Protein AF-A0A821IK13-F1 (afdb_monomer)

Radius of gyration: 17.48 Å; Cα contacts (8 Å, |Δi|>4): 102; chains: 1; bounding box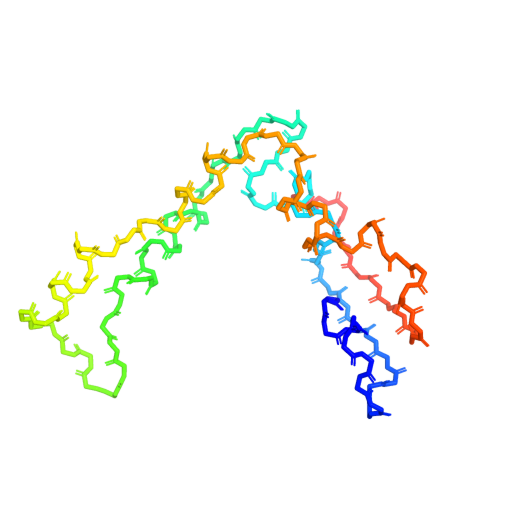: 38×28×45 Å

Solvent-accessible surface area (backbone atoms only — not comparable to full-atom values): 7046 Å² total; per-residue (Å²): 117,74,72,47,74,71,62,54,91,86,64,70,64,46,79,41,68,78,64,65,42,37,54,47,56,54,36,82,51,17,42,90,73,39,80,44,83,62,71,63,62,57,49,53,58,51,59,72,60,56,51,61,82,93,77,49,56,89,45,71,66,50,53,49,58,60,74,70,51,79,64,75,62,55,64,53,70,74,50,67,57,92,44,70,72,43,53,76,71,17,48,75,78,44,60,91,57,60,87,49,59,72,47,79,43,76,59,97,86,58,124

Foldseek 3Di:
DVVLLVVDVPDAEAEDELDALQCADSHQAHHPLHGHDDCVLVVVLVVLLFADDDPRDDDPVSVCCSPVDDRPSVVSVVVSDCDPVRCVRHCVNPVVSRPHYYHYHYDPPRD

Mean predicted aligned error: 4.17 Å

InterPro domains:
  IPR000383 Xaa-Pro dipeptidyl-peptidase-like domain [PF02129] (2-110)
  IPR029058 Alpha/Beta hydrolase fold [G3DSA:3.40.50.1820] (1-111)
  IPR029058 Alpha/Beta hydrolase fold [SSF53474] (2-110)

Sequence (111 aa):
MMATLRRPPALHAVFAAHGSDDLYNNDVHYGDGILHQDEYILSVDHENALPASPDYLINEQWANERFTRRPWIDIYLEHQLNDKLWQNHSIKYSYDNLTVPVYLLAGLYDA

Secondary structure (DSSP, 8-state):
-GGGGG--TT---EEEES--S-TTTSSSSEETTEEP--HHHHHHHHHTTSPPTTTT--SHHHHHHHHHSPPTTHHHHH--SS-HHHHHH-GGG-GGG--S-EEEE--TT--

Nearest PDB structures (foldseek):
  1e1n-assembly1_A  TM=1.701E-01  e=7.550E+00  Bos taurus

Structure (mmCIF, N/CA/C/O backbone):
data_AF-A0A821IK13-F1
#
_entry.id   AF-A0A821IK13-F1
#
loop_
_atom_site.group_PDB
_atom_site.id
_atom_site.type_symbol
_atom_site.label_atom_id
_atom_site.label_alt_id
_atom_site.label_comp_id
_atom_site.label_asym_id
_atom_site.label_entity_id
_atom_site.label_seq_id
_atom_site.pdbx_PDB_ins_code
_atom_site.Cartn_x
_atom_site.Cartn_y
_atom_site.Cartn_z
_atom_site.occupancy
_atom_site.B_iso_or_equiv
_atom_site.auth_seq_id
_atom_site.auth_comp_id
_atom_site.auth_asym_id
_atom_site.auth_atom_id
_atom_site.pdbx_PDB_model_num
ATOM 1 N N . MET A 1 1 ? -11.071 -4.426 3.064 1.00 78.56 1 MET A N 1
ATOM 2 C CA . MET A 1 1 ? -12.067 -3.615 3.811 1.00 78.56 1 MET A CA 1
ATOM 3 C C . MET A 1 1 ? -12.541 -2.366 3.064 1.00 78.56 1 MET A C 1
ATOM 5 O O . MET A 1 1 ? -13.709 -2.052 3.196 1.00 78.56 1 MET A O 1
ATOM 9 N N . MET A 1 2 ? -11.734 -1.714 2.215 1.00 82.44 2 MET A N 1
ATOM 10 C CA . MET A 1 2 ? -12.094 -0.482 1.469 1.00 82.44 2 MET A CA 1
ATOM 11 C C . MET A 1 2 ? -13.471 -0.451 0.777 1.00 82.44 2 MET A C 1
ATOM 13 O O . MET A 1 2 ? -14.079 0.612 0.670 1.00 82.44 2 MET A O 1
ATOM 17 N N . ALA A 1 3 ? -14.008 -1.596 0.342 1.00 82.62 3 ALA A N 1
ATOM 18 C CA . ALA A 1 3 ? -15.356 -1.681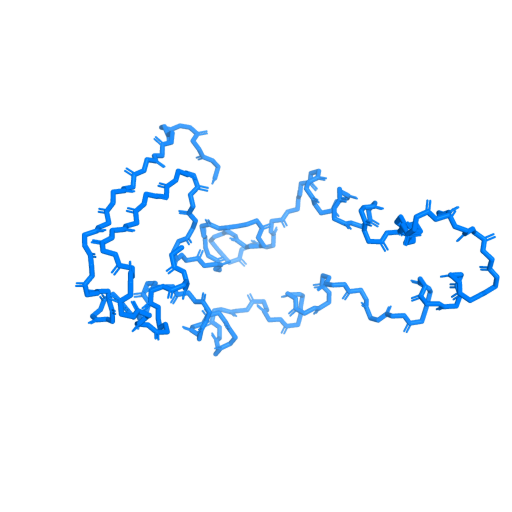 -0.225 1.00 82.62 3 ALA A CA 1
ATOM 19 C C . ALA A 1 3 ? -16.465 -1.184 0.731 1.00 82.62 3 ALA A C 1
ATOM 21 O O . ALA A 1 3 ? -17.485 -0.674 0.264 1.00 82.62 3 ALA A O 1
ATOM 22 N N . THR A 1 4 ? -16.267 -1.274 2.053 1.00 84.19 4 THR A N 1
ATOM 23 C CA . THR A 1 4 ? -17.225 -0.790 3.063 1.00 84.19 4 THR A CA 1
ATOM 24 C C . THR A 1 4 ? -17.390 0.726 3.032 1.00 84.19 4 THR A C 1
ATOM 26 O O . THR A 1 4 ? -18.485 1.216 3.302 1.00 84.19 4 THR A O 1
ATOM 29 N N . LEU A 1 5 ? -16.355 1.476 2.631 1.00 82.50 5 LEU A N 1
ATOM 30 C CA . LEU A 1 5 ? -16.389 2.942 2.576 1.00 82.50 5 LEU A CA 1
ATOM 31 C C . LEU A 1 5 ? -17.440 3.465 1.588 1.00 82.50 5 LEU A C 1
ATOM 33 O O . LEU A 1 5 ? -17.971 4.557 1.766 1.00 82.50 5 LEU A O 1
ATOM 37 N N . ARG A 1 6 ? -17.786 2.669 0.567 1.00 86.44 6 ARG A N 1
ATOM 38 C CA . ARG A 1 6 ? -18.826 3.002 -0.420 1.00 86.44 6 ARG A CA 1
ATOM 39 C C . ARG A 1 6 ? -20.247 2.690 0.058 1.00 86.44 6 ARG A C 1
ATOM 41 O O . ARG A 1 6 ? -21.193 3.032 -0.643 1.00 86.44 6 ARG A O 1
ATOM 48 N N . ARG A 1 7 ? -20.399 2.025 1.209 1.00 87.94 7 ARG A N 1
ATOM 49 C CA . ARG A 1 7 ? -21.679 1.612 1.817 1.00 87.94 7 ARG A CA 1
ATOM 50 C C . ARG A 1 7 ? -22.681 0.999 0.817 1.00 87.94 7 ARG A C 1
ATOM 52 O O . ARG A 1 7 ? -23.832 1.435 0.765 1.00 87.94 7 ARG A O 1
ATOM 59 N N . PRO A 1 8 ? -22.275 0.011 -0.007 1.00 92.31 8 PRO A N 1
ATOM 60 C CA . PRO A 1 8 ? -23.206 -0.621 -0.933 1.00 92.31 8 PRO A CA 1
ATOM 61 C C . PRO A 1 8 ? -24.318 -1.344 -0.147 1.00 92.31 8 PRO A C 1
ATOM 63 O O . PRO A 1 8 ? -24.004 -2.115 0.760 1.00 92.31 8 PRO A O 1
ATOM 66 N N . PRO A 1 9 ? -25.605 -1.157 -0.496 1.00 93.44 9 PRO A N 1
ATOM 67 C CA . PRO A 1 9 ? -26.729 -1.629 0.321 1.00 93.44 9 PRO A CA 1
ATOM 68 C C . PRO A 1 9 ? -26.828 -3.157 0.431 1.00 93.44 9 PRO A C 1
ATOM 70 O O . PRO A 1 9 ? -27.497 -3.656 1.324 1.00 93.44 9 PRO A O 1
ATOM 73 N N . ALA A 1 10 ? -26.177 -3.899 -0.470 1.00 95.88 10 ALA A N 1
ATOM 74 C CA . ALA A 1 10 ? -26.163 -5.361 -0.464 1.00 95.88 10 ALA A CA 1
ATOM 75 C C . ALA A 1 10 ? -25.016 -5.972 0.366 1.00 95.88 10 ALA A C 1
ATOM 77 O O . ALA A 1 10 ? -24.961 -7.192 0.527 1.00 95.88 10 ALA A O 1
ATOM 78 N N . LEU A 1 11 ? -24.071 -5.163 0.856 1.00 95.12 11 LEU A N 1
ATOM 79 C CA . LEU A 1 11 ? -22.967 -5.653 1.677 1.00 95.12 11 LEU A CA 1
ATOM 80 C C . LEU A 1 11 ? -23.433 -5.759 3.125 1.00 95.12 11 LEU A C 1
ATOM 82 O O . LEU A 1 11 ? -23.727 -4.750 3.755 1.00 95.12 11 LEU A O 1
ATOM 86 N N . HIS A 1 12 ? -23.474 -6.980 3.652 1.00 95.44 12 HIS A N 1
ATOM 87 C CA . HIS A 1 12 ? -23.951 -7.238 5.014 1.00 95.44 12 HIS A CA 1
ATOM 88 C C . HIS A 1 12 ? -22.855 -7.679 5.985 1.00 95.44 12 HIS A C 1
ATOM 90 O O . HIS A 1 12 ? -23.092 -7.675 7.186 1.00 95.44 12 HIS A O 1
ATOM 96 N N . ALA A 1 13 ? -21.677 -8.068 5.496 1.00 95.44 13 ALA A N 1
ATOM 97 C CA . ALA A 1 13 ? -20.537 -8.458 6.321 1.00 95.44 13 ALA A CA 1
ATOM 98 C C . ALA A 1 13 ? -19.244 -8.434 5.498 1.00 95.44 13 ALA A C 1
ATOM 100 O O . ALA A 1 13 ? -19.281 -8.521 4.268 1.00 95.44 13 ALA A O 1
ATOM 101 N N . VAL A 1 14 ? -18.104 -8.364 6.183 1.00 94.06 14 VAL A N 1
ATOM 102 C CA . VAL A 1 14 ? -16.772 -8.520 5.588 1.00 94.06 14 VAL A CA 1
ATOM 103 C C . VAL A 1 14 ? -15.985 -9.576 6.351 1.00 94.06 14 VAL A C 1
ATOM 105 O O . VAL A 1 14 ? -15.914 -9.546 7.575 1.00 94.06 14 VAL A O 1
ATOM 108 N N . PHE A 1 15 ? -15.348 -10.472 5.608 1.00 95.19 15 PHE A N 1
ATOM 109 C CA . PHE A 1 15 ? -14.269 -11.321 6.093 1.00 95.19 15 PHE A CA 1
ATOM 110 C C . PHE A 1 15 ? -12.977 -10.846 5.428 1.00 95.19 15 PHE A C 1
ATOM 112 O O . PHE A 1 15 ? -12.922 -10.765 4.200 1.00 95.19 15 PHE A O 1
ATOM 119 N N . ALA A 1 16 ? -11.967 -10.495 6.217 1.00 92.94 16 ALA A N 1
ATOM 120 C CA . ALA A 1 16 ? -10.642 -10.155 5.714 1.00 92.94 16 ALA A CA 1
ATOM 121 C C . ALA A 1 16 ? -9.611 -11.059 6.389 1.00 92.94 16 ALA A C 1
ATOM 123 O O . ALA A 1 16 ? -9.479 -11.047 7.610 1.00 92.94 16 ALA A O 1
ATOM 124 N N . ALA A 1 17 ? -8.909 -11.848 5.581 1.00 94.69 17 ALA A N 1
ATOM 125 C CA . ALA A 1 17 ? -7.778 -12.649 6.020 1.00 94.69 17 ALA A CA 1
ATOM 126 C C . ALA A 1 17 ? -6.492 -11.982 5.545 1.00 94.69 17 ALA A C 1
ATOM 128 O O . ALA A 1 17 ? -6.418 -11.638 4.365 1.00 94.69 17 ALA A O 1
ATOM 129 N N . HIS A 1 18 ? -5.529 -11.808 6.451 1.00 92.56 18 HIS A N 1
ATOM 130 C CA . HIS A 1 18 ? -4.208 -11.242 6.160 1.00 92.56 18 HIS A CA 1
ATOM 131 C C . HIS A 1 18 ? -4.317 -9.894 5.426 1.00 92.56 18 HIS A C 1
ATOM 133 O O . HIS A 1 18 ? -3.695 -9.668 4.395 1.00 92.56 18 HIS A O 1
ATOM 139 N N . GLY A 1 19 ? -5.239 -9.041 5.886 1.00 90.06 19 GLY A N 1
ATOM 140 C CA . GLY A 1 19 ? -5.541 -7.766 5.244 1.00 90.06 19 GLY A CA 1
ATOM 141 C C . GLY A 1 19 ? -5.125 -6.588 6.110 1.00 90.06 19 GLY A C 1
ATOM 142 O O . GLY A 1 19 ? -5.424 -6.572 7.303 1.00 90.06 19 GLY A O 1
ATOM 143 N N . SER A 1 20 ? -4.543 -5.573 5.482 1.00 91.31 20 SER A N 1
ATOM 144 C CA . SER A 1 20 ? -4.092 -4.354 6.149 1.00 91.31 20 SER A CA 1
ATOM 145 C C . SER A 1 20 ? -5.204 -3.305 6.230 1.00 91.31 20 SER A C 1
ATOM 147 O O . SE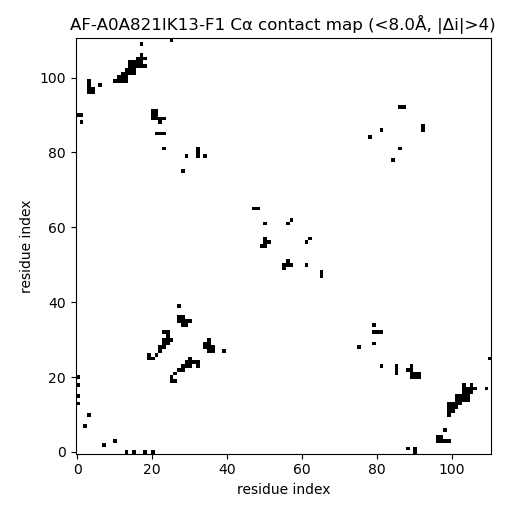R A 1 20 ? -5.954 -3.057 5.278 1.00 91.31 20 SER A O 1
ATOM 149 N N . ASP A 1 21 ? -5.338 -2.675 7.392 1.00 92.06 21 ASP A N 1
ATOM 150 C CA . ASP A 1 21 ? -6.138 -1.465 7.603 1.00 92.06 21 ASP A CA 1
ATOM 151 C C . ASP A 1 21 ? -5.279 -0.193 7.700 1.00 92.06 21 ASP A C 1
ATOM 153 O O . ASP A 1 21 ? -5.816 0.916 7.621 1.00 92.06 21 ASP A O 1
ATOM 157 N N . ASP A 1 22 ? -3.963 -0.364 7.813 1.00 93.62 22 ASP A N 1
ATOM 158 C CA . ASP A 1 22 ? -2.925 0.656 7.811 1.00 93.62 22 ASP A CA 1
ATOM 159 C C . ASP A 1 22 ? -1.942 0.410 6.665 1.00 93.62 22 ASP A C 1
ATOM 161 O O . ASP A 1 22 ? -0.987 -0.350 6.812 1.00 93.62 22 ASP A O 1
ATOM 165 N N . LEU A 1 23 ? -2.165 1.068 5.527 1.00 93.38 23 LEU A N 1
ATOM 166 C CA . LEU A 1 23 ? -1.348 0.844 4.334 1.00 93.38 23 LEU A CA 1
ATOM 167 C C . LEU A 1 23 ? 0.089 1.372 4.479 1.00 93.38 23 LEU A C 1
ATOM 169 O O . LEU A 1 23 ? 0.945 1.011 3.677 1.00 93.38 23 LEU A O 1
ATOM 173 N N . TYR A 1 24 ? 0.343 2.252 5.456 1.00 95.12 24 TYR A N 1
ATOM 174 C CA . TYR A 1 24 ? 1.673 2.823 5.665 1.00 95.12 24 TYR A CA 1
ATOM 175 C C . TYR A 1 24 ? 2.540 1.996 6.605 1.00 95.12 24 TYR A C 1
ATOM 177 O O . TYR A 1 24 ? 3.740 1.990 6.411 1.00 95.12 24 TYR A O 1
ATOM 185 N N . ASN A 1 25 ? 1.990 1.391 7.660 1.00 92.81 25 ASN A N 1
ATOM 186 C CA . ASN A 1 25 ? 2.823 0.735 8.680 1.00 92.81 25 ASN A CA 1
ATOM 187 C C . ASN A 1 25 ? 2.690 -0.787 8.719 1.00 92.81 25 ASN A C 1
ATOM 189 O O . ASN A 1 25 ? 3.565 -1.443 9.271 1.00 92.81 25 ASN A O 1
ATOM 193 N N . ASN A 1 26 ? 1.586 -1.324 8.196 1.00 89.19 26 ASN A N 1
ATOM 194 C CA . ASN A 1 26 ? 1.231 -2.737 8.314 1.00 89.19 26 ASN A CA 1
ATOM 195 C C . ASN A 1 26 ? 0.949 -3.342 6.928 1.00 89.19 26 ASN A C 1
ATOM 197 O O . ASN A 1 26 ? 0.073 -4.192 6.787 1.00 89.19 26 ASN A O 1
ATOM 201 N N . ASP A 1 27 ? 1.597 -2.825 5.887 1.00 89.00 27 ASP A N 1
ATOM 202 C CA . ASP A 1 27 ? 1.458 -3.289 4.506 1.00 89.00 27 ASP A CA 1
ATOM 203 C C . ASP A 1 27 ? 2.840 -3.251 3.832 1.00 89.00 27 ASP A C 1
ATOM 205 O O . ASP A 1 27 ? 3.823 -2.785 4.404 1.00 89.00 27 ASP A O 1
ATOM 209 N N . VAL A 1 28 ? 2.926 -3.712 2.592 1.00 90.00 28 VAL A N 1
ATOM 210 C CA . VAL A 1 28 ? 4.166 -4.034 1.873 1.00 90.00 28 VAL A CA 1
ATOM 211 C C . VAL A 1 28 ? 5.091 -2.846 1.572 1.00 90.00 28 VAL A C 1
ATOM 213 O O . VAL A 1 28 ? 6.186 -3.052 1.062 1.00 90.00 28 VAL A O 1
ATOM 216 N N . HIS A 1 29 ? 4.677 -1.606 1.843 1.00 91.94 29 HIS A N 1
ATOM 217 C CA . HIS A 1 29 ? 5.397 -0.406 1.399 1.00 91.94 29 HIS A CA 1
ATOM 218 C C . HIS A 1 29 ? 6.360 0.140 2.453 1.00 91.94 29 HIS A C 1
ATOM 220 O O . HIS A 1 29 ? 7.522 0.413 2.160 1.00 91.94 29 HIS A O 1
ATOM 226 N N . TYR A 1 30 ? 5.878 0.337 3.677 1.00 94.31 30 TYR A N 1
ATOM 227 C CA . TYR A 1 30 ? 6.651 0.898 4.776 1.00 94.31 30 TYR A CA 1
ATOM 228 C C . TYR A 1 30 ? 6.321 0.136 6.065 1.00 94.31 30 TYR A C 1
ATOM 230 O O . TYR A 1 30 ? 5.196 -0.309 6.277 1.00 94.31 30 TYR A O 1
ATOM 238 N N . GLY A 1 31 ? 7.320 -0.006 6.930 1.00 91.62 31 GLY A N 1
ATOM 239 C CA . GLY A 1 31 ? 7.178 -0.553 8.277 1.00 91.62 31 GLY A CA 1
ATOM 240 C C . GLY A 1 31 ? 7.998 0.298 9.233 1.00 91.62 31 GLY A C 1
ATOM 241 O O . GLY A 1 31 ? 9.175 0.552 8.981 1.00 91.62 31 GLY A O 1
ATOM 242 N N . ASP A 1 32 ? 7.369 0.837 10.277 1.00 89.19 32 ASP A N 1
ATOM 243 C CA . ASP A 1 32 ? 7.986 1.765 11.237 1.00 89.19 32 ASP A CA 1
ATOM 244 C C . ASP A 1 32 ? 8.664 2.990 10.580 1.00 89.19 32 ASP A C 1
ATOM 246 O O . ASP A 1 32 ? 9.624 3.569 11.094 1.00 89.19 32 ASP A O 1
ATOM 250 N N . GLY A 1 33 ? 8.150 3.407 9.418 1.00 91.75 33 GLY A N 1
ATOM 251 C CA . GLY A 1 33 ? 8.687 4.507 8.610 1.00 91.75 33 GLY A CA 1
ATOM 252 C C . GLY A 1 33 ? 9.940 4.174 7.799 1.00 91.75 33 GLY A C 1
ATOM 253 O O . GLY A 1 33 ? 10.549 5.074 7.221 1.00 91.75 33 GLY A O 1
ATOM 254 N N . ILE A 1 34 ? 10.320 2.901 7.728 1.00 93.38 34 ILE A N 1
ATOM 255 C CA . ILE A 1 34 ? 11.394 2.397 6.875 1.00 93.38 34 ILE A CA 1
ATOM 256 C C . ILE A 1 34 ? 10.760 1.808 5.616 1.00 93.38 34 ILE A C 1
ATOM 258 O O . ILE A 1 34 ? 9.778 1.075 5.710 1.00 93.38 34 ILE A O 1
ATOM 262 N N . LEU A 1 35 ? 11.315 2.134 4.444 1.00 93.56 35 LEU A N 1
ATOM 263 C CA . LEU A 1 35 ? 10.905 1.516 3.182 1.00 93.56 35 LEU A CA 1
ATOM 264 C C . LEU A 1 35 ? 11.088 0.000 3.292 1.00 93.56 35 LEU A C 1
ATOM 266 O O . LEU A 1 35 ? 12.203 -0.474 3.520 1.00 93.56 35 LEU A O 1
ATOM 270 N N . HIS A 1 36 ? 10.001 -0.739 3.117 1.00 90.94 36 HIS A N 1
ATOM 271 C CA . H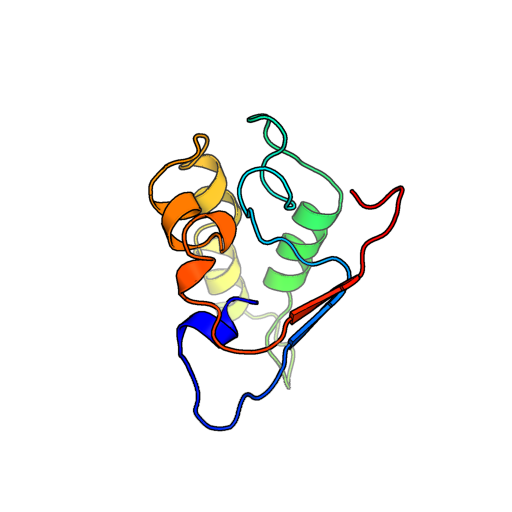IS A 1 36 ? 10.034 -2.187 3.055 1.00 90.94 36 HIS A CA 1
ATOM 272 C C . HIS A 1 36 ? 10.245 -2.616 1.601 1.00 90.94 36 HIS A C 1
ATOM 274 O O . HIS A 1 36 ? 9.605 -2.101 0.686 1.00 90.94 36 HIS A O 1
ATOM 280 N N . GLN A 1 37 ? 11.196 -3.522 1.379 1.00 88.69 37 GLN A N 1
ATOM 281 C CA . GLN A 1 37 ? 11.473 -4.080 0.064 1.00 88.69 37 GLN A CA 1
ATOM 282 C C . GLN A 1 37 ? 11.783 -5.567 0.196 1.00 88.69 37 GLN A C 1
ATOM 284 O O . GLN A 1 37 ? 12.765 -5.957 0.828 1.00 88.69 37 GLN A O 1
ATOM 289 N N . ASP A 1 38 ? 10.963 -6.370 -0.464 1.00 89.31 38 ASP A N 1
ATOM 290 C CA . ASP A 1 38 ? 11.031 -7.823 -0.511 1.00 89.31 38 ASP A CA 1
ATOM 291 C C . ASP A 1 38 ? 10.786 -8.316 -1.955 1.00 89.31 38 ASP A C 1
ATOM 293 O O . ASP A 1 38 ? 10.783 -7.544 -2.926 1.00 89.31 38 ASP A O 1
ATOM 297 N N . GLU A 1 39 ? 10.607 -9.623 -2.130 1.00 91.06 39 GLU A N 1
ATOM 298 C CA . GLU A 1 39 ? 10.296 -10.228 -3.423 1.00 91.06 39 GLU A CA 1
ATOM 299 C C . GLU A 1 39 ? 8.956 -9.771 -4.020 1.00 91.06 39 GLU A C 1
ATOM 301 O O . GLU A 1 39 ? 8.776 -9.871 -5.240 1.00 91.06 39 GLU A O 1
ATOM 306 N N . TYR A 1 40 ? 8.029 -9.242 -3.214 1.00 88.44 40 TYR A N 1
ATOM 307 C CA . TYR A 1 40 ? 6.723 -8.802 -3.692 1.00 88.44 40 TYR A CA 1
ATOM 308 C C . TYR A 1 40 ? 6.872 -7.649 -4.685 1.00 88.44 40 TYR A C 1
ATOM 310 O O . TYR A 1 40 ? 6.248 -7.676 -5.747 1.00 88.44 40 TYR A O 1
ATOM 318 N N . ILE A 1 41 ? 7.771 -6.695 -4.422 1.00 90.31 41 ILE A N 1
ATOM 319 C CA . ILE A 1 41 ? 8.024 -5.561 -5.328 1.00 90.31 41 ILE A CA 1
ATOM 320 C C . ILE A 1 41 ? 8.440 -6.047 -6.724 1.00 90.31 41 ILE A C 1
ATOM 322 O O . ILE A 1 41 ? 7.936 -5.557 -7.738 1.00 90.31 41 ILE A O 1
ATOM 326 N N . LEU A 1 42 ? 9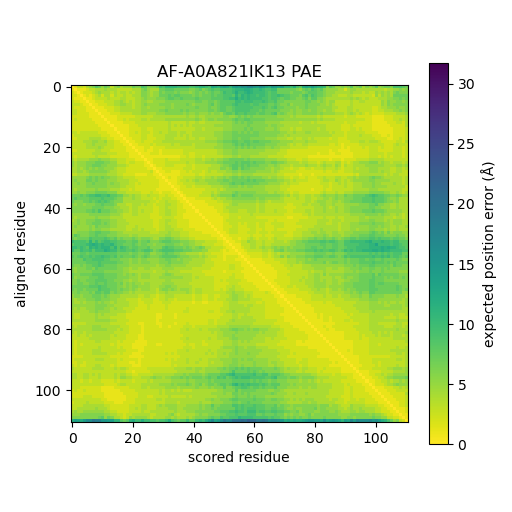.310 -7.060 -6.785 1.00 90.62 42 LEU A N 1
ATOM 327 C CA . LEU A 1 42 ? 9.739 -7.664 -8.049 1.00 90.62 42 LEU A CA 1
ATOM 328 C C . LEU A 1 42 ? 8.590 -8.403 -8.744 1.00 90.62 42 LEU A C 1
ATOM 330 O O . LEU A 1 42 ? 8.493 -8.365 -9.971 1.00 90.62 42 LEU A O 1
ATOM 334 N N . SER A 1 43 ? 7.712 -9.054 -7.975 1.00 93.88 43 SER A N 1
ATOM 335 C CA . SER A 1 43 ? 6.532 -9.725 -8.524 1.00 93.88 43 SER A CA 1
ATOM 336 C C . SER A 1 43 ? 5.561 -8.735 -9.175 1.00 93.88 43 SER A C 1
ATOM 338 O O . SER A 1 43 ? 5.098 -8.982 -10.284 1.00 93.88 43 SER A O 1
ATOM 340 N N . VAL A 1 44 ? 5.333 -7.564 -8.571 1.00 93.69 44 VAL A N 1
ATOM 341 C CA . VAL A 1 44 ? 4.455 -6.529 -9.141 1.00 93.69 44 VAL A CA 1
ATOM 342 C C . VAL A 1 44 ? 5.036 -5.970 -10.443 1.00 93.69 44 VAL A C 1
ATOM 344 O O . VAL A 1 44 ? 4.306 -5.771 -11.414 1.00 93.69 44 VAL A O 1
ATOM 347 N N . ASP A 1 45 ? 6.352 -5.759 -10.509 1.00 90.88 45 ASP A N 1
ATOM 348 C CA . ASP A 1 45 ? 7.030 -5.347 -11.745 1.00 90.88 45 ASP A CA 1
ATOM 349 C C . ASP A 1 45 ? 6.966 -6.410 -12.846 1.00 90.88 45 ASP A C 1
ATOM 351 O O . ASP A 1 45 ? 6.851 -6.064 -14.028 1.00 90.88 45 ASP A O 1
ATOM 355 N N . HIS A 1 46 ? 7.035 -7.689 -12.469 1.00 91.50 46 HIS A N 1
ATOM 356 C CA . HIS A 1 46 ? 6.859 -8.810 -13.385 1.00 91.50 46 HIS A CA 1
ATOM 357 C C . HIS A 1 46 ? 5.437 -8.843 -13.954 1.00 91.50 46 HIS A C 1
ATOM 359 O O . HIS A 1 46 ? 5.272 -8.837 -15.174 1.00 91.50 46 HIS A O 1
ATOM 365 N N . GLU A 1 47 ? 4.421 -8.801 -13.090 1.00 92.62 47 GLU A N 1
ATOM 366 C CA . GLU A 1 47 ? 3.005 -8.818 -13.476 1.00 92.62 47 GLU A CA 1
ATOM 367 C C . GLU A 1 47 ? 2.645 -7.617 -14.362 1.00 92.62 47 GLU A C 1
ATOM 369 O O . GLU A 1 47 ? 2.025 -7.772 -15.413 1.00 92.62 47 GLU A O 1
ATOM 374 N N . ASN A 1 48 ? 3.122 -6.415 -14.019 1.00 91.31 48 ASN A N 1
ATOM 375 C CA . ASN A 1 48 ? 2.924 -5.210 -14.832 1.00 91.31 48 ASN A CA 1
ATOM 376 C C . ASN A 1 48 ? 3.635 -5.261 -16.196 1.00 91.31 48 ASN A C 1
ATOM 378 O O . ASN A 1 48 ? 3.332 -4.450 -17.076 1.00 91.31 48 ASN A O 1
ATOM 382 N N . ALA A 1 49 ? 4.599 -6.167 -16.380 1.00 90.44 49 ALA A N 1
ATOM 383 C CA . ALA A 1 49 ? 5.278 -6.374 -17.653 1.00 90.44 49 ALA A CA 1
ATOM 384 C C . ALA A 1 49 ? 4.566 -7.389 -18.559 1.00 90.44 49 ALA A C 1
ATOM 386 O O . ALA A 1 49 ? 4.881 -7.445 -19.752 1.00 90.44 49 ALA A O 1
ATOM 387 N N . LEU A 1 50 ? 3.620 -8.174 -18.037 1.00 91.81 50 LEU A N 1
ATOM 388 C CA . LEU A 1 50 ? 2.922 -9.175 -18.833 1.00 91.81 50 LEU A CA 1
ATOM 389 C C . LEU A 1 50 ? 2.092 -8.505 -19.942 1.00 91.81 50 LEU A C 1
ATOM 391 O O . LEU A 1 50 ? 1.404 -7.509 -19.703 1.00 91.81 50 LEU A O 1
ATOM 395 N N . PRO A 1 51 ? 2.145 -9.020 -21.181 1.00 92.00 51 PRO A N 1
ATOM 396 C CA . PRO A 1 51 ? 1.302 -8.516 -22.255 1.00 92.00 51 PRO A CA 1
ATOM 397 C C . PRO A 1 51 ? -0.174 -8.842 -21.989 1.00 92.00 51 PRO A C 1
ATOM 399 O O . PRO A 1 51 ? -0.510 -9.830 -21.336 1.00 92.00 51 PRO A O 1
ATOM 402 N N . ALA A 1 52 ? -1.075 -8.010 -22.509 1.00 88.31 52 ALA A N 1
ATOM 403 C CA . ALA A 1 52 ? -2.503 -8.141 -22.239 1.00 88.31 52 ALA A CA 1
ATOM 404 C C . ALA A 1 52 ? -3.137 -9.362 -22.941 1.00 88.31 52 ALA A C 1
ATOM 406 O O . ALA A 1 52 ? -2.809 -9.694 -24.084 1.00 88.31 52 ALA A O 1
ATOM 407 N N . SER A 1 53 ? -4.100 -9.996 -22.267 1.00 90.94 53 SER A N 1
ATOM 408 C CA . SER A 1 53 ? -4.959 -11.047 -22.832 1.00 90.94 53 SER A CA 1
ATOM 409 C C . SER A 1 53 ? -5.859 -10.512 -23.963 1.00 90.94 53 SER A C 1
ATOM 411 O O . SER A 1 53 ? -6.225 -9.334 -23.918 1.00 90.94 53 SER A O 1
ATOM 413 N N . PRO A 1 54 ? -6.325 -11.359 -24.903 1.00 93.62 54 PRO A N 1
ATOM 414 C CA . PRO A 1 54 ? -6.134 -12.816 -24.963 1.00 93.62 54 PRO A CA 1
ATOM 415 C C . PRO A 1 54 ? -4.869 -13.263 -25.705 1.00 93.62 54 PRO A C 1
ATOM 417 O O . PRO A 1 54 ? -4.468 -14.412 -25.558 1.00 93.62 54 PRO A O 1
ATOM 420 N N . ASP A 1 55 ? -4.252 -12.376 -26.485 1.00 94.75 55 ASP A N 1
ATOM 421 C CA . ASP A 1 55 ? -3.219 -12.759 -27.455 1.00 94.75 55 ASP A CA 1
ATOM 422 C C . ASP A 1 55 ? -1.788 -12.617 -26.920 1.00 94.75 55 ASP A C 1
ATOM 424 O O . ASP A 1 55 ? -0.853 -13.114 -27.546 1.00 94.75 55 ASP A O 1
ATOM 428 N N . TYR A 1 56 ? -1.603 -11.949 -25.772 1.00 93.19 56 TYR A N 1
ATOM 429 C CA . TYR A 1 56 ? -0.310 -11.808 -25.093 1.00 93.19 56 TYR A CA 1
ATOM 430 C C . TYR A 1 56 ? 0.804 -11.283 -26.022 1.00 93.19 56 TYR A C 1
ATOM 432 O O . TYR A 1 56 ? 1.952 -11.727 -25.975 1.00 93.19 56 TYR A O 1
ATOM 440 N N . LEU A 1 57 ? 0.461 -10.327 -26.892 1.00 95.19 57 LEU A N 1
ATOM 441 C CA . LEU A 1 57 ? 1.363 -9.814 -27.924 1.00 95.19 57 LEU A CA 1
ATOM 442 C C . LEU A 1 57 ? 2.516 -8.995 -27.329 1.00 95.19 57 LEU A C 1
ATOM 444 O O . LEU A 1 57 ? 2.297 -8.027 -26.605 1.00 95.19 57 LEU A O 1
ATOM 448 N N . ILE A 1 58 ? 3.742 -9.324 -27.735 1.00 95.44 58 ILE A N 1
ATOM 449 C CA . ILE A 1 58 ? 4.958 -8.553 -27.444 1.00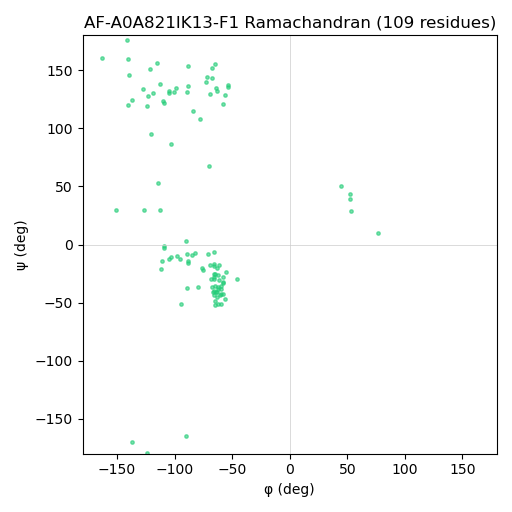 95.44 58 ILE A CA 1
ATOM 450 C C . ILE A 1 58 ? 5.327 -7.776 -28.713 1.00 95.44 58 ILE A C 1
ATOM 452 O O . ILE A 1 58 ? 6.058 -8.266 -29.573 1.00 95.44 58 ILE A O 1
ATOM 456 N N . ASN A 1 59 ? 4.750 -6.583 -28.870 1.00 94.56 59 ASN A N 1
ATOM 457 C CA . ASN A 1 59 ? 4.927 -5.714 -30.038 1.00 94.56 59 ASN A CA 1
ATOM 458 C C . ASN A 1 59 ? 5.432 -4.314 -29.636 1.00 94.56 59 ASN A C 1
ATOM 460 O O . ASN A 1 59 ? 5.657 -4.033 -28.458 1.00 94.56 59 ASN A O 1
ATOM 464 N N . GLU A 1 60 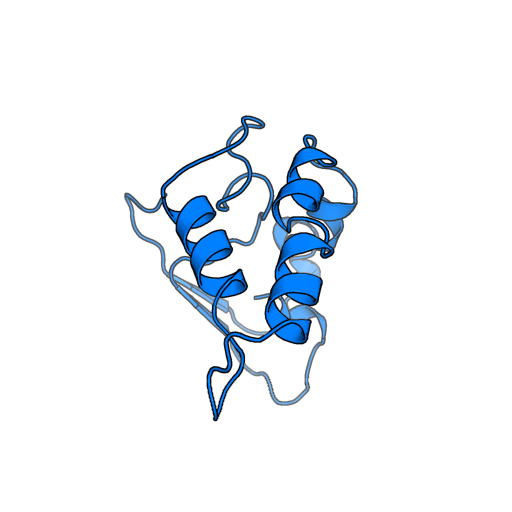? 5.616 -3.423 -30.614 1.00 96.00 60 GLU A N 1
ATOM 465 C CA . GLU A 1 60 ? 6.082 -2.052 -30.353 1.00 96.00 60 GLU A CA 1
ATOM 466 C C . GLU A 1 60 ? 5.147 -1.268 -29.426 1.00 96.00 60 GLU A C 1
ATOM 468 O O . GLU A 1 60 ? 5.622 -0.496 -28.596 1.00 96.00 60 GLU A O 1
ATOM 473 N N . GLN A 1 61 ? 3.831 -1.483 -29.527 1.00 92.25 61 GLN A N 1
ATOM 474 C CA . GLN A 1 61 ? 2.866 -0.847 -28.634 1.00 92.25 61 GLN A CA 1
ATOM 475 C C . GLN A 1 61 ? 3.060 -1.323 -27.190 1.00 92.25 61 GLN A C 1
ATOM 477 O O . GLN A 1 61 ? 3.176 -0.488 -26.297 1.00 92.25 61 GLN A O 1
ATOM 482 N N . TRP A 1 62 ? 3.159 -2.637 -26.960 1.00 94.06 62 TRP A N 1
ATOM 483 C CA . TRP A 1 62 ? 3.461 -3.200 -25.641 1.00 94.06 62 TRP A CA 1
ATOM 484 C C . TRP A 1 62 ? 4.772 -2.633 -25.084 1.00 94.06 62 TRP A C 1
ATOM 486 O O . TRP A 1 62 ? 4.809 -2.185 -23.940 1.00 94.06 62 TRP A O 1
ATOM 496 N N . ALA A 1 63 ? 5.833 -2.587 -25.898 1.00 93.75 63 ALA A N 1
ATOM 497 C CA . ALA A 1 63 ? 7.129 -2.068 -25.468 1.00 93.75 63 ALA A CA 1
ATOM 498 C C . ALA A 1 63 ? 7.032 -0.582 -25.089 1.00 93.75 63 ALA A C 1
ATOM 500 O O . ALA A 1 63 ? 7.525 -0.174 -24.038 1.00 93.75 63 ALA A O 1
ATOM 501 N N . ASN A 1 64 ? 6.351 0.223 -25.908 1.00 93.75 64 ASN A N 1
ATOM 502 C CA . ASN A 1 64 ? 6.113 1.634 -25.624 1.00 93.75 64 ASN A CA 1
ATOM 503 C C . ASN A 1 64 ? 5.342 1.806 -24.308 1.00 93.75 64 ASN A C 1
ATOM 505 O O . ASN A 1 64 ? 5.802 2.514 -23.414 1.00 93.75 64 ASN A O 1
ATOM 509 N N . GLU A 1 65 ? 4.222 1.106 -24.134 1.00 90.38 65 GLU A N 1
ATOM 510 C CA . GLU A 1 65 ? 3.431 1.168 -22.905 1.00 90.38 65 GLU A CA 1
ATOM 511 C C . GLU A 1 65 ? 4.231 0.722 -21.672 1.00 90.38 65 GLU A C 1
ATOM 513 O O . GLU A 1 65 ? 4.122 1.346 -20.618 1.00 90.38 65 GLU A O 1
ATOM 518 N N . ARG A 1 66 ? 5.081 -0.304 -21.788 1.00 89.25 66 ARG A N 1
ATOM 519 C CA . ARG A 1 66 ? 5.909 -0.792 -20.676 1.00 89.25 66 ARG A CA 1
ATOM 520 C C . ARG A 1 66 ? 6.975 0.209 -20.236 1.00 89.25 66 ARG A C 1
ATOM 522 O O . ARG A 1 66 ? 7.234 0.317 -19.035 1.00 89.25 66 ARG A O 1
ATOM 529 N N . PHE A 1 67 ? 7.627 0.880 -21.184 1.00 91.50 67 PHE A N 1
ATOM 530 C CA . PHE A 1 67 ? 8.795 1.725 -20.908 1.00 91.50 67 PHE A CA 1
ATOM 531 C C . PHE A 1 67 ? 8.480 3.221 -20.788 1.00 91.50 67 PHE A C 1
ATOM 533 O O . PHE A 1 67 ? 9.347 3.978 -20.360 1.00 91.50 67 PHE A O 1
ATOM 540 N N . THR A 1 68 ? 7.264 3.660 -21.124 1.00 93.69 68 THR A N 1
ATOM 541 C CA . THR A 1 68 ? 6.840 5.065 -20.954 1.00 93.69 68 THR A CA 1
ATOM 542 C C . THR A 1 68 ? 5.896 5.295 -19.778 1.00 93.69 68 THR A C 1
ATOM 544 O O . THR A 1 68 ? 5.673 6.442 -19.388 1.00 93.69 68 THR A O 1
ATOM 547 N N . ARG A 1 69 ? 5.347 4.232 -19.178 1.00 90.69 69 ARG A N 1
ATOM 548 C CA . ARG A 1 69 ? 4.544 4.349 -17.958 1.00 90.69 69 ARG A CA 1
ATOM 549 C C . ARG A 1 69 ? 5.433 4.659 -16.758 1.00 90.69 69 ARG A C 1
ATOM 551 O O . ARG A 1 69 ? 6.506 4.084 -16.594 1.00 90.69 69 ARG A O 1
ATOM 558 N N . ARG A 1 70 ? 4.932 5.540 -15.893 1.00 93.31 70 ARG A N 1
ATOM 559 C CA . ARG A 1 70 ? 5.506 5.782 -14.569 1.00 93.31 70 ARG A CA 1
ATOM 560 C C . ARG A 1 70 ? 5.564 4.453 -13.791 1.00 93.31 70 ARG A C 1
ATOM 562 O O . ARG A 1 70 ? 4.527 3.787 -13.715 1.00 93.31 70 ARG A O 1
ATOM 569 N N . PRO A 1 71 ? 6.720 4.070 -13.221 1.00 91.25 71 PRO A N 1
ATOM 570 C CA . PRO A 1 71 ? 6.806 2.953 -12.288 1.00 91.25 71 PRO A CA 1
ATOM 571 C C . PRO A 1 71 ? 5.807 3.108 -11.141 1.00 91.25 71 PRO A C 1
ATOM 573 O O . PRO A 1 71 ? 5.640 4.189 -10.581 1.00 91.25 71 PRO A O 1
ATOM 576 N N . TRP A 1 72 ? 5.133 2.022 -10.777 1.00 92.31 72 TRP A N 1
ATOM 577 C CA . TRP A 1 72 ? 4.124 2.049 -9.717 1.00 92.31 72 TRP A CA 1
ATOM 578 C C . TRP A 1 72 ? 4.732 2.434 -8.356 1.00 92.31 72 TRP A C 1
ATOM 580 O O . TRP A 1 72 ? 4.116 3.181 -7.596 1.00 92.31 72 TRP A O 1
ATOM 590 N N . ILE A 1 73 ? 5.965 1.984 -8.089 1.00 93.25 73 ILE A N 1
ATOM 591 C CA . ILE A 1 73 ? 6.679 2.213 -6.828 1.00 93.25 73 ILE A CA 1
ATOM 592 C C . ILE A 1 73 ? 6.997 3.694 -6.587 1.00 93.25 73 ILE A C 1
ATOM 594 O O . ILE A 1 73 ? 7.069 4.123 -5.437 1.00 93.25 73 ILE A O 1
ATOM 598 N N . ASP A 1 74 ? 7.102 4.502 -7.649 1.00 94.94 74 ASP A N 1
ATOM 599 C CA . ASP A 1 74 ? 7.382 5.938 -7.544 1.00 94.94 74 ASP A CA 1
ATOM 600 C C . ASP A 1 74 ? 6.335 6.663 -6.693 1.00 94.94 74 ASP A C 1
ATOM 602 O O . ASP A 1 74 ? 6.666 7.624 -6.005 1.00 94.94 74 ASP A O 1
ATOM 606 N N . ILE A 1 75 ? 5.073 6.212 -6.723 1.00 93.94 75 ILE A N 1
ATOM 607 C CA . ILE A 1 75 ? 4.005 6.786 -5.891 1.00 93.94 75 ILE A CA 1
ATOM 608 C C . ILE A 1 75 ? 4.369 6.643 -4.413 1.00 93.94 75 ILE A C 1
ATOM 610 O O . ILE A 1 75 ? 4.199 7.575 -3.641 1.00 93.94 75 ILE A O 1
ATOM 614 N N . TYR A 1 76 ? 4.901 5.498 -4.004 1.00 94.25 76 TYR A N 1
ATOM 615 C CA . TYR A 1 76 ? 5.220 5.247 -2.604 1.00 94.25 76 TYR A CA 1
ATOM 616 C C . TYR A 1 76 ? 6.539 5.908 -2.195 1.00 94.25 76 TYR A C 1
ATOM 618 O O . TYR A 1 76 ? 6.617 6.486 -1.114 1.00 94.25 76 TYR A O 1
ATOM 626 N N . LEU A 1 77 ? 7.533 5.939 -3.089 1.00 95.38 77 LEU A N 1
ATOM 627 C CA . LEU A 1 77 ? 8.817 6.611 -2.853 1.00 95.38 77 LEU A CA 1
ATOM 628 C C . LEU A 1 77 ? 8.699 8.136 -2.713 1.00 95.38 77 LEU A C 1
ATOM 630 O O . LEU A 1 77 ? 9.523 8.753 -2.034 1.00 95.38 77 LEU A O 1
ATOM 634 N N . GLU A 1 78 ? 7.697 8.753 -3.340 1.00 96.69 78 GLU A N 1
ATOM 635 C CA . GLU A 1 78 ? 7.379 10.178 -3.169 1.00 96.69 78 GLU A CA 1
ATOM 636 C C . GLU A 1 78 ? 6.653 10.470 -1.846 1.00 96.69 78 GLU A C 1
ATOM 638 O O . GLU A 1 78 ? 6.688 11.599 -1.356 1.00 96.69 78 GLU A O 1
ATOM 643 N N . HIS A 1 79 ? 6.038 9.454 -1.240 1.00 96.75 79 HIS A N 1
ATOM 644 C CA . HIS A 1 79 ? 5.191 9.552 -0.055 1.00 96.75 79 HIS A CA 1
ATOM 645 C C . HIS A 1 79 ? 5.819 8.815 1.144 1.00 96.75 79 HIS A C 1
ATOM 647 O O . HIS A 1 79 ? 5.184 7.994 1.798 1.00 96.75 79 HIS A O 1
ATOM 653 N N . GLN A 1 80 ? 7.079 9.128 1.466 1.00 95.56 80 GLN A N 1
ATOM 654 C CA . GLN A 1 80 ? 7.863 8.412 2.496 1.00 95.56 80 GLN A CA 1
ATOM 655 C C . GLN A 1 80 ? 7.413 8.651 3.940 1.00 95.56 80 GLN A C 1
ATOM 657 O O . GLN A 1 80 ? 7.947 8.040 4.856 1.00 95.56 80 GLN A O 1
ATOM 662 N N . LEU A 1 81 ? 6.496 9.591 4.163 1.00 95.38 81 LEU A N 1
ATOM 663 C CA . LEU A 1 81 ? 5.915 9.880 5.469 1.00 95.38 81 LEU A CA 1
ATOM 664 C C . LEU A 1 81 ? 4.430 9.543 5.425 1.00 95.38 81 LEU A C 1
ATOM 666 O O . LEU A 1 81 ? 3.813 9.621 4.365 1.00 95.38 81 LEU A O 1
ATOM 670 N N . ASN A 1 82 ? 3.841 9.267 6.588 1.00 95.88 82 ASN A N 1
ATOM 671 C CA . ASN A 1 82 ? 2.410 8.997 6.744 1.00 95.88 82 ASN A CA 1
ATOM 672 C C . ASN A 1 82 ? 1.539 10.256 6.520 1.00 95.88 82 ASN A C 1
ATOM 674 O O . ASN A 1 82 ? 0.951 10.832 7.443 1.00 95.88 82 ASN A O 1
ATOM 678 N N . ASP A 1 83 ? 1.515 10.720 5.278 1.00 96.56 83 ASP A N 1
ATOM 679 C CA . ASP A 1 83 ? 0.836 11.913 4.809 1.00 96.56 83 ASP A CA 1
ATOM 680 C C . ASP A 1 83 ? -0.606 11.637 4.345 1.00 96.56 83 ASP A C 1
ATOM 682 O O . ASP A 1 83 ? -1.216 10.610 4.647 1.00 96.56 83 ASP A O 1
ATOM 686 N N . LYS A 1 84 ? -1.188 12.595 3.616 1.00 97.00 84 LYS A N 1
ATOM 687 C CA . LYS A 1 84 ? -2.577 12.524 3.151 1.00 97.00 84 LYS A CA 1
ATOM 688 C C . LYS A 1 84 ? -2.853 11.341 2.226 1.00 97.00 84 LYS A C 1
ATOM 690 O O . LYS A 1 84 ? -3.991 10.875 2.213 1.00 97.00 84 LYS A O 1
ATOM 695 N N . LEU A 1 85 ? -1.878 10.870 1.447 1.00 95.81 85 LEU A N 1
ATOM 696 C CA . LEU A 1 85 ? -2.080 9.712 0.579 1.00 95.81 85 LEU A CA 1
ATOM 697 C C . LEU A 1 85 ? -2.410 8.489 1.434 1.00 95.81 85 LEU A C 1
ATOM 699 O O . LEU A 1 85 ? -3.455 7.872 1.234 1.00 95.81 85 LEU A O 1
ATOM 703 N N . TRP A 1 86 ? -1.594 8.215 2.446 1.00 95.81 86 TRP A N 1
ATOM 704 C CA . TRP A 1 86 ? -1.795 7.098 3.367 1.00 95.81 86 TRP A CA 1
ATOM 705 C C . TRP A 1 86 ? -3.046 7.257 4.219 1.00 95.81 86 TRP A C 1
ATOM 707 O O . TRP A 1 86 ? -3.827 6.314 4.358 1.00 95.81 86 TRP A O 1
ATOM 717 N N . GLN A 1 87 ? -3.274 8.465 4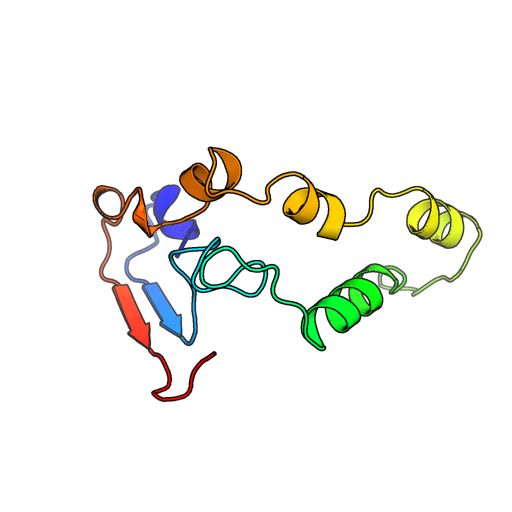.736 1.00 95.06 87 GLN A N 1
ATOM 718 C CA . GLN A 1 87 ? -4.423 8.760 5.588 1.00 95.06 87 GLN A CA 1
ATOM 719 C C . GLN A 1 87 ? -5.758 8.555 4.870 1.00 95.06 87 GLN A C 1
ATOM 721 O O . GLN A 1 87 ? -6.696 8.021 5.454 1.00 95.06 87 GLN A O 1
ATOM 726 N N . ASN A 1 88 ? -5.836 8.921 3.589 1.00 92.50 88 ASN A N 1
ATOM 727 C CA . ASN A 1 88 ? -7.058 8.774 2.798 1.00 92.50 88 ASN A CA 1
ATOM 728 C C . ASN A 1 88 ? -7.333 7.327 2.363 1.00 92.50 88 ASN A C 1
ATOM 730 O O . ASN A 1 88 ? -8.475 7.003 2.037 1.00 92.50 88 ASN A O 1
ATOM 734 N N . HIS A 1 89 ? -6.306 6.476 2.323 1.00 91.81 89 HIS A N 1
ATOM 735 C CA . HIS A 1 89 ? -6.420 5.107 1.814 1.00 91.81 89 HIS A CA 1
ATOM 736 C C . HIS A 1 89 ? -6.320 4.031 2.903 1.00 91.81 89 HIS A C 1
ATOM 738 O O . HIS A 1 89 ? -6.522 2.857 2.611 1.00 91.81 89 HIS A O 1
ATOM 744 N N . SER A 1 90 ? -6.084 4.412 4.158 1.00 93.94 90 SER A N 1
ATOM 745 C CA . SER A 1 90 ? -6.040 3.485 5.291 1.00 93.94 90 SER A CA 1
ATOM 746 C C . SER A 1 90 ? -7.346 3.519 6.084 1.00 93.94 90 SER A C 1
ATOM 748 O O . SER A 1 90 ? -7.829 4.579 6.488 1.00 93.94 90 SER A O 1
ATOM 750 N N . ILE A 1 91 ? -7.909 2.343 6.362 1.00 92.50 91 ILE A N 1
ATOM 751 C CA . ILE A 1 91 ? -9.145 2.189 7.140 1.00 92.50 91 ILE A CA 1
ATOM 752 C C . ILE A 1 91 ? -8.966 2.635 8.594 1.00 92.50 91 ILE A C 1
ATOM 754 O O . ILE A 1 91 ? -9.943 3.095 9.187 1.00 92.50 91 ILE A O 1
ATOM 758 N N . LYS A 1 92 ? -7.744 2.598 9.148 1.00 93.00 92 LYS A N 1
ATOM 759 C CA . LYS A 1 92 ? -7.477 3.032 10.531 1.00 93.00 92 LYS A CA 1
ATOM 760 C C . LYS A 1 92 ? -7.932 4.459 10.854 1.00 93.00 92 LYS A C 1
ATOM 762 O O . LYS A 1 92 ? -8.210 4.775 12.006 1.00 93.00 92 LYS A O 1
ATOM 767 N N . TYR A 1 93 ? -8.059 5.315 9.840 1.00 93.62 93 TYR A N 1
ATOM 768 C CA . TYR A 1 93 ? -8.539 6.696 9.975 1.00 93.62 93 TYR A CA 1
ATOM 769 C C . TYR A 1 93 ? -10.055 6.847 9.817 1.00 93.62 93 TYR A C 1
ATOM 771 O O . TYR A 1 93 ? -10.573 7.960 9.770 1.00 93.62 93 TYR A O 1
ATOM 779 N N . SER A 1 94 ? -10.783 5.749 9.642 1.00 91.81 94 SER A N 1
ATOM 780 C CA . SER A 1 94 ? -12.186 5.755 9.233 1.00 91.81 94 SER A CA 1
ATOM 781 C C . SER A 1 94 ? -12.961 4.550 9.767 1.00 91.81 94 SER A C 1
ATOM 783 O O . SER A 1 94 ? -13.931 4.126 9.139 1.00 91.81 94 SER A O 1
ATOM 785 N N . TYR A 1 95 ? -12.589 4.000 10.927 1.00 90.31 95 TYR A N 1
ATOM 786 C CA . TYR A 1 95 ? -13.334 2.884 11.524 1.00 90.31 95 TYR A CA 1
ATOM 787 C C . TYR A 1 95 ? -14.806 3.226 11.781 1.00 90.31 95 TYR A C 1
ATOM 789 O O . TYR A 1 95 ? -15.663 2.372 11.578 1.00 90.31 95 TYR A O 1
ATOM 797 N N . ASP A 1 96 ? -15.123 4.486 12.092 1.00 89.94 96 ASP A N 1
ATOM 798 C CA . ASP A 1 96 ? -16.505 4.962 12.259 1.00 89.94 96 ASP A CA 1
ATOM 799 C C . ASP A 1 96 ? -17.355 4.830 10.979 1.00 89.94 96 ASP A C 1
ATOM 801 O O . ASP A 1 96 ? -18.585 4.858 11.027 1.00 89.94 96 ASP A O 1
ATOM 805 N N . ASN A 1 97 ? -16.722 4.664 9.811 1.00 87.50 97 ASN A N 1
ATOM 806 C CA . ASN A 1 97 ? -17.415 4.413 8.548 1.00 87.50 97 ASN A CA 1
ATOM 807 C C . ASN A 1 97 ? -17.750 2.931 8.323 1.00 87.50 97 ASN A C 1
ATOM 809 O O . ASN A 1 97 ? -18.486 2.617 7.380 1.00 87.50 97 ASN A O 1
ATOM 813 N N . LEU A 1 98 ? -17.243 2.023 9.162 1.00 89.25 98 LEU A N 1
ATOM 814 C CA . LEU A 1 98 ? -17.568 0.602 9.115 1.00 89.25 98 LEU A CA 1
ATOM 815 C C . LEU A 1 98 ? -18.942 0.371 9.752 1.00 89.25 98 LEU A C 1
ATOM 817 O O . LEU A 1 98 ? -19.124 0.467 10.959 1.00 89.25 98 LEU A O 1
ATOM 821 N N . THR A 1 99 ? -19.927 0.064 8.910 1.00 90.69 99 THR A N 1
ATOM 822 C CA . THR A 1 99 ? -21.343 -0.087 9.308 1.00 90.69 99 THR A CA 1
ATOM 823 C C . THR A 1 99 ? -21.839 -1.531 9.261 1.00 90.69 99 THR A C 1
ATOM 825 O O . THR A 1 99 ? -22.991 -1.805 9.587 1.00 90.69 99 THR A O 1
ATOM 828 N N . VAL A 1 100 ? -20.971 -2.459 8.861 1.00 93.25 100 VAL A N 1
ATOM 829 C CA . VAL A 1 100 ? -21.262 -3.890 8.743 1.00 93.25 100 VAL A CA 1
ATOM 830 C C . VAL A 1 100 ? -20.310 -4.678 9.641 1.00 93.25 100 VAL A C 1
ATOM 832 O O . VAL A 1 100 ? -19.180 -4.229 9.844 1.00 93.25 100 VAL A O 1
ATOM 835 N N . PRO A 1 101 ? -20.714 -5.850 10.159 1.00 94.88 101 PRO A N 1
ATOM 836 C CA . PRO A 1 101 ? -19.815 -6.741 10.880 1.00 94.88 101 PRO A CA 1
ATOM 837 C C . PRO A 1 101 ? -18.563 -7.076 10.065 1.00 94.88 101 PRO A C 1
ATOM 839 O O . PRO A 1 101 ? -18.649 -7.403 8.877 1.00 94.88 101 PRO A O 1
ATOM 842 N N . VAL A 1 102 ? -17.406 -7.028 10.723 1.00 93.44 102 VAL A N 1
ATOM 843 C CA . VAL A 1 102 ? -16.112 -7.386 10.137 1.00 93.44 102 VAL A CA 1
ATOM 844 C C . VAL A 1 102 ? -15.479 -8.490 10.973 1.00 93.44 102 VAL A C 1
ATOM 846 O O . VAL A 1 102 ? -15.354 -8.355 12.188 1.00 93.44 102 VAL A O 1
ATOM 849 N N . TYR A 1 103 ? -15.076 -9.575 10.319 1.00 94.94 103 TYR A N 1
ATOM 850 C CA . TYR A 1 103 ? -14.257 -10.624 10.912 1.00 94.94 103 TYR A CA 1
ATOM 851 C C . TYR A 1 103 ? -12.857 -10.575 10.304 1.00 94.94 103 TYR A C 1
ATOM 853 O O . TYR A 1 103 ? -12.705 -10.674 9.083 1.00 94.94 103 TYR A O 1
ATOM 861 N N . LEU A 1 104 ? -11.854 -10.406 11.164 1.00 93.44 104 LEU A N 1
ATOM 862 C CA . LEU A 1 104 ? -10.448 -10.346 10.786 1.00 93.44 104 LEU A CA 1
ATOM 863 C C . LEU A 1 104 ? -9.760 -11.656 11.159 1.00 93.44 104 LEU A C 1
ATOM 865 O O . LEU A 1 104 ? -9.901 -12.140 12.282 1.00 93.44 104 LEU A O 1
ATOM 869 N N . LEU A 1 105 ? -9.011 -12.208 10.213 1.00 95.00 105 LEU A N 1
ATOM 870 C CA . LEU A 1 105 ? -8.130 -13.349 10.413 1.00 95.00 105 LEU A CA 1
ATOM 871 C C . LEU A 1 105 ? -6.697 -12.907 10.108 1.00 95.00 105 LEU A C 1
ATOM 873 O O . LEU A 1 105 ? -6.452 -12.327 9.056 1.00 95.00 105 LEU A O 1
ATOM 877 N N . ALA A 1 106 ? -5.764 -13.199 11.008 1.00 92.69 106 ALA A N 1
ATOM 878 C CA . ALA A 1 106 ? -4.342 -12.916 10.834 1.00 92.69 106 ALA A CA 1
ATOM 879 C C . ALA A 1 106 ? -3.503 -14.079 11.378 1.00 92.69 106 ALA A C 1
ATOM 881 O O . ALA A 1 106 ? -3.987 -14.887 12.179 1.00 92.69 106 ALA A O 1
ATOM 882 N N . GLY A 1 107 ? -2.252 -14.170 10.933 1.00 93.25 107 GLY A N 1
ATOM 883 C CA . GLY A 1 107 ? -1.262 -15.093 11.488 1.00 93.25 107 GLY A CA 1
ATOM 884 C C . GLY A 1 107 ? -0.496 -14.473 12.659 1.00 93.25 107 GLY A C 1
ATOM 885 O O . GLY A 1 107 ? -0.323 -13.264 12.727 1.00 93.25 107 GLY A O 1
ATOM 886 N N . LEU A 1 108 ? 0.008 -15.299 13.583 1.00 93.25 108 LEU A N 1
ATOM 887 C CA . LEU A 1 108 ? 0.887 -14.813 14.663 1.00 93.25 108 LEU A CA 1
ATOM 888 C C . LEU A 1 108 ? 2.254 -14.334 14.138 1.00 93.25 108 LEU A C 1
ATOM 890 O O . LEU A 1 108 ? 2.872 -13.463 14.736 1.00 93.25 108 LEU A O 1
ATOM 894 N N . TYR A 1 109 ? 2.708 -14.936 13.040 1.00 91.75 109 TYR A N 1
ATOM 895 C CA . TYR A 1 109 ? 3.931 -14.586 12.311 1.00 91.75 109 TYR A CA 1
ATOM 896 C C . TYR A 1 109 ? 3.597 -14.025 10.928 1.00 91.75 109 TYR A C 1
ATOM 898 O O . TYR A 1 109 ? 4.317 -14.270 9.964 1.00 91.75 109 TYR A O 1
ATOM 906 N N . ASP A 1 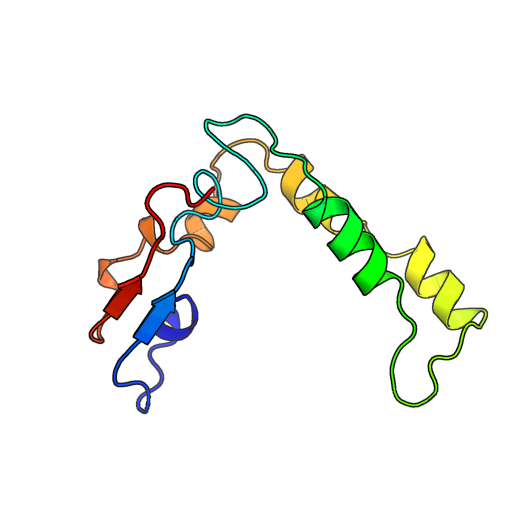110 ? 2.440 -13.379 10.826 1.00 85.62 110 ASP A N 1
ATOM 907 C CA . ASP A 1 110 ? 2.112 -12.583 9.654 1.00 85.62 110 ASP A CA 1
ATOM 908 C C . ASP A 1 110 ? 3.028 -11.361 9.608 1.00 85.62 110 ASP A C 1
ATOM 910 O O . ASP A 1 110 ? 3.406 -10.847 10.668 1.00 85.62 110 ASP A O 1
ATOM 914 N N . ALA A 1 111 ? 3.425 -10.988 8.398 1.00 66.81 111 ALA A N 1
ATOM 915 C CA . ALA A 1 111 ? 4.434 -9.969 8.139 1.00 66.81 111 ALA A CA 1
ATOM 916 C C . ALA A 1 111 ? 3.844 -8.557 8.218 1.00 66.81 111 ALA A C 1
ATOM 918 O O . ALA A 1 111 ? 2.681 -8.373 7.794 1.00 66.81 111 ALA A O 1
#

Organism: NCBI:txid392032

pLDDT: mean 91.96, std 4.02, range [66.81, 97.0]